Protein AF-A0A9P7BKE3-F1 (afdb_monomer_lite)

Secondary structure (DSSP, 8-state):
---EETTEE-------GGG-TT-HHHH-EEEGGGTEEE---PPPPTT-EEEEEEEES-----HHHHHHHHHHHHTTTEEEEEEEEEE-TTT--EEEEEEEEEEE-

Structure (mmCIF, N/CA/C/O backbone):
data_AF-A0A9P7BKE3-F1
#
_entry.id   AF-A0A9P7BKE3-F1
#
loop_
_atom_site.group_PDB
_atom_site.id
_atom_site.type_symbol
_atom_site.label_atom_id
_atom_site.label_alt_id
_atom_site.label_comp_id
_atom_site.label_asym_id
_atom_site.label_entity_id
_atom_site.label_seq_id
_atom_site.pdbx_PDB_ins_code
_atom_site.Cartn_x
_atom_site.Cartn_y
_atom_site.Cartn_z
_atom_site.occupancy
_atom_site.B_iso_or_equiv
_atom_site.auth_seq_id
_atom_site.auth_comp_id
_atom_site.auth_asym_id
_atom_site.auth_atom_id
_atom_site.pdbx_PDB_model_num
ATOM 1 N N . MET A 1 1 ? 6.484 -14.158 -18.741 1.00 37.12 1 MET A N 1
ATOM 2 C CA . MET A 1 1 ? 6.744 -15.422 -18.016 1.00 37.12 1 MET A CA 1
ATOM 3 C C . MET A 1 1 ? 5.779 -15.439 -16.842 1.00 37.12 1 MET A C 1
ATOM 5 O O . MET A 1 1 ? 5.697 -14.427 -16.167 1.00 37.12 1 MET A O 1
ATOM 9 N N . ALA A 1 2 ? 4.949 -16.471 -16.677 1.00 40.78 2 ALA A N 1
ATOM 10 C CA . ALA A 1 2 ? 3.977 -16.490 -15.582 1.00 40.78 2 ALA A CA 1
ATOM 11 C C . ALA A 1 2 ? 4.700 -16.897 -14.294 1.00 40.78 2 ALA A C 1
ATOM 13 O O . ALA A 1 2 ? 5.164 -18.030 -14.184 1.00 40.78 2 ALA A O 1
ATOM 14 N N . LEU A 1 3 ? 4.833 -15.961 -13.359 1.00 47.00 3 LEU A N 1
ATOM 15 C CA . LEU A 1 3 ? 5.289 -16.248 -12.006 1.00 47.00 3 LEU A CA 1
ATOM 16 C C . LEU A 1 3 ? 4.063 -16.742 -11.227 1.00 47.00 3 LEU A C 1
ATOM 18 O O . LEU A 1 3 ? 3.011 -16.099 -11.247 1.00 47.00 3 LEU A O 1
ATOM 22 N N . SER A 1 4 ? 4.161 -17.910 -10.600 1.00 44.75 4 SER A N 1
ATOM 23 C CA . SER A 1 4 ? 3.101 -18.464 -9.755 1.00 44.75 4 SER A CA 1
ATOM 24 C C . SER A 1 4 ? 3.676 -18.804 -8.389 1.00 44.75 4 SER A C 1
ATOM 26 O O . SER A 1 4 ? 4.546 -19.669 -8.301 1.00 44.75 4 SER A O 1
ATOM 28 N N . ASP A 1 5 ? 3.160 -18.155 -7.348 1.00 46.53 5 ASP A N 1
ATOM 29 C CA . ASP A 1 5 ? 3.378 -18.539 -5.953 1.00 46.53 5 ASP A CA 1
ATOM 30 C C . ASP A 1 5 ? 2.045 -19.059 -5.391 1.00 46.53 5 ASP A C 1
ATOM 32 O O . ASP A 1 5 ? 1.157 -18.304 -4.984 1.00 46.53 5 ASP A O 1
ATOM 36 N N . GLY A 1 6 ? 1.834 -20.372 -5.512 1.00 65.00 6 GLY A N 1
ATOM 37 C CA . GLY A 1 6 ? 0.590 -21.030 -5.110 1.00 65.00 6 GLY A CA 1
ATOM 38 C C . GLY A 1 6 ? -0.632 -20.617 -5.946 1.00 65.00 6 GLY A C 1
ATOM 39 O O . GLY A 1 6 ? -0.658 -20.792 -7.164 1.00 65.00 6 GLY A O 1
ATOM 40 N N . ALA A 1 7 ? -1.687 -20.124 -5.285 1.00 56.69 7 ALA A N 1
ATOM 41 C CA . ALA A 1 7 ? -2.947 -19.728 -5.931 1.00 56.69 7 ALA A CA 1
ATOM 42 C C . ALA A 1 7 ? -2.887 -18.342 -6.607 1.00 56.69 7 ALA A C 1
ATOM 44 O O . ALA A 1 7 ? -3.790 -17.990 -7.372 1.00 56.69 7 ALA A O 1
ATOM 45 N N . THR A 1 8 ? -1.842 -17.557 -6.334 1.00 52.22 8 THR A N 1
ATOM 46 C CA . THR A 1 8 ? -1.717 -16.176 -6.803 1.00 52.22 8 THR A CA 1
ATOM 47 C C . THR A 1 8 ? -1.087 -16.151 -8.193 1.00 52.22 8 THR A C 1
ATOM 49 O O . THR A 1 8 ? 0.015 -16.658 -8.407 1.00 52.22 8 THR A O 1
ATOM 52 N N . ARG A 1 9 ? -1.805 -15.576 -9.163 1.00 57.94 9 ARG A N 1
ATOM 53 C CA . ARG A 1 9 ? -1.333 -15.421 -10.544 1.00 57.94 9 ARG A CA 1
ATOM 54 C C . ARG A 1 9 ? -0.782 -14.013 -10.720 1.00 57.94 9 ARG A C 1
ATOM 56 O O . ARG A 1 9 ? -1.547 -13.056 -10.641 1.00 57.94 9 ARG A O 1
ATOM 63 N N . TYR A 1 10 ? 0.514 -13.899 -10.986 1.00 62.38 10 TYR A N 1
ATOM 64 C CA . TYR A 1 10 ? 1.143 -12.620 -11.295 1.00 62.38 10 TYR A CA 1
ATOM 65 C C . TYR A 1 10 ? 1.186 -12.414 -12.811 1.00 62.38 10 TYR A C 1
ATOM 67 O O . TYR A 1 10 ? 1.510 -13.331 -13.570 1.00 62.38 10 TYR A O 1
ATOM 75 N N . LEU A 1 11 ? 0.858 -11.200 -13.251 1.00 65.75 11 LEU A N 1
ATOM 76 C CA . LEU A 1 11 ? 1.064 -10.752 -14.622 1.00 65.75 11 LEU A CA 1
ATOM 77 C C . LEU A 1 11 ? 2.080 -9.614 -14.591 1.00 65.75 11 LEU A C 1
ATOM 79 O O . LEU A 1 11 ? 1.804 -8.557 -14.031 1.00 65.75 11 LEU A O 1
ATOM 83 N N . GLU A 1 12 ? 3.237 -9.830 -15.205 1.00 69.38 12 GLU A N 1
ATOM 84 C CA . GLU A 1 12 ? 4.228 -8.779 -15.408 1.00 69.38 12 GLU A CA 1
ATOM 85 C C . GLU A 1 12 ? 4.093 -8.239 -16.832 1.00 69.38 12 GLU A C 1
ATOM 87 O O . GLU A 1 12 ? 4.163 -8.994 -17.808 1.00 69.38 12 GLU A O 1
ATOM 92 N N . VAL A 1 13 ? 3.847 -6.934 -16.945 1.00 71.69 13 VAL A N 1
ATOM 93 C CA . VAL A 1 13 ? 3.649 -6.249 -18.223 1.00 71.69 13 VAL A CA 1
ATOM 94 C C . VAL A 1 13 ? 4.760 -5.224 -18.398 1.00 71.69 13 VAL A C 1
ATOM 96 O O . VAL A 1 13 ? 4.849 -4.258 -17.646 1.00 71.69 13 VAL A O 1
ATOM 99 N N . TYR A 1 14 ? 5.583 -5.416 -19.424 1.00 74.75 14 TYR A N 1
ATOM 100 C CA . TYR A 1 14 ? 6.618 -4.462 -19.806 1.00 74.75 14 TYR A CA 1
ATOM 101 C C . TYR A 1 14 ? 6.090 -3.561 -20.922 1.00 74.75 14 TYR A C 1
ATOM 103 O O . TYR A 1 14 ? 6.046 -3.962 -22.086 1.00 74.75 14 TYR A O 1
ATOM 111 N N . VAL A 1 15 ? 5.676 -2.344 -20.570 1.00 75.12 15 VAL A N 1
ATOM 112 C CA . VAL A 1 15 ? 5.260 -1.325 -21.543 1.00 75.12 15 VAL A CA 1
ATOM 113 C C . VAL A 1 15 ? 6.430 -0.378 -21.791 1.00 75.12 15 VAL A C 1
ATOM 115 O O . VAL A 1 15 ? 6.984 0.198 -20.858 1.00 75.12 15 VAL A O 1
ATOM 118 N N . THR A 1 16 ? 6.835 -0.220 -23.051 1.00 81.06 16 THR A N 1
ATOM 119 C CA . THR A 1 16 ? 7.836 0.785 -23.432 1.00 81.06 16 THR A CA 1
ATOM 120 C C . THR A 1 16 ? 7.183 2.160 -23.526 1.00 81.06 16 THR A C 1
ATOM 122 O O . THR A 1 16 ? 6.023 2.266 -23.912 1.00 81.06 16 THR A O 1
ATOM 125 N N . SER A 1 17 ? 7.933 3.232 -23.261 1.00 76.88 17 SER A N 1
ATOM 126 C CA . SER A 1 17 ? 7.400 4.604 -23.323 1.00 76.88 17 SER A CA 1
ATOM 127 C C . SER A 1 17 ? 6.797 4.959 -24.688 1.00 76.88 17 SER A C 1
ATOM 129 O O . SER A 1 17 ? 5.837 5.713 -24.758 1.00 76.88 17 SER A O 1
ATOM 131 N N . ALA A 1 18 ? 7.322 4.386 -25.777 1.00 80.94 18 ALA A N 1
ATOM 132 C CA . ALA A 1 18 ? 6.782 4.579 -27.125 1.00 80.94 18 ALA A CA 1
ATOM 133 C C . ALA A 1 18 ? 5.386 3.956 -27.321 1.00 80.94 18 ALA A C 1
ATOM 135 O O . ALA A 1 18 ? 4.642 4.388 -28.197 1.00 80.94 18 ALA A O 1
ATOM 136 N N . ASN A 1 19 ? 5.042 2.954 -26.510 1.00 78.19 19 ASN A N 1
ATOM 137 C CA . ASN A 1 19 ? 3.776 2.228 -26.565 1.00 78.19 19 ASN A CA 1
ATOM 138 C C . ASN A 1 19 ? 2.832 2.606 -25.409 1.00 78.19 19 ASN A C 1
ATOM 140 O O . ASN A 1 19 ? 1.714 2.092 -25.344 1.00 78.19 19 ASN A O 1
ATOM 144 N N . ASP A 1 20 ? 3.257 3.499 -24.511 1.00 76.69 20 ASP A N 1
ATOM 145 C CA . ASP A 1 20 ? 2.444 3.995 -23.403 1.00 76.69 20 ASP A CA 1
ATOM 146 C C . ASP A 1 20 ? 1.588 5.197 -23.835 1.00 76.69 20 ASP A C 1
ATOM 148 O O . ASP A 1 20 ? 1.859 6.352 -23.515 1.00 76.69 20 ASP A O 1
ATOM 152 N N . ILE A 1 21 ? 0.544 4.916 -24.614 1.00 76.75 21 ILE A N 1
ATOM 153 C CA . ILE A 1 21 ? -0.354 5.943 -25.170 1.00 76.75 21 ILE A CA 1
ATOM 154 C C . ILE A 1 21 ? -1.357 6.516 -24.154 1.00 76.75 21 ILE A C 1
ATOM 156 O O . ILE A 1 21 ? -2.030 7.495 -24.462 1.00 76.75 21 ILE A O 1
ATOM 160 N N . ASN A 1 22 ? -1.469 5.909 -22.968 1.00 74.38 22 ASN A N 1
ATOM 161 C CA . ASN A 1 22 ? -2.463 6.259 -21.945 1.00 74.38 22 ASN A CA 1
ATOM 162 C C . ASN A 1 22 ? -1.836 6.678 -20.606 1.00 74.38 22 ASN A C 1
ATOM 164 O O . ASN A 1 22 ? -2.558 6.793 -19.614 1.00 74.38 22 ASN A O 1
ATOM 168 N N . ASP A 1 23 ? -0.520 6.906 -20.572 1.00 78.44 23 ASP A N 1
ATOM 169 C CA . ASP A 1 23 ? 0.221 7.229 -19.348 1.00 78.44 23 ASP A CA 1
ATOM 170 C C . ASP A 1 23 ? -0.107 6.223 -18.232 1.00 78.44 23 ASP A C 1
ATOM 172 O O . ASP A 1 23 ? -0.553 6.577 -17.137 1.00 78.44 23 ASP A O 1
ATOM 176 N N . ILE A 1 24 ? 0.042 4.934 -18.551 1.00 80.19 24 ILE A N 1
ATOM 177 C CA . ILE A 1 24 ? -0.266 3.801 -17.668 1.00 80.19 24 ILE A CA 1
ATOM 178 C C . ILE A 1 24 ? 0.535 3.924 -16.369 1.00 80.19 24 ILE A C 1
ATOM 180 O O . ILE A 1 24 ? 0.058 3.499 -15.316 1.00 80.19 24 ILE A O 1
ATOM 184 N N . PHE A 1 25 ? 1.712 4.562 -16.416 1.00 75.50 25 PHE A N 1
ATOM 185 C CA . PHE A 1 25 ? 2.499 4.883 -15.229 1.00 75.50 25 PHE A CA 1
ATOM 186 C C . PHE A 1 25 ? 1.713 5.693 -14.186 1.00 75.50 25 PHE A C 1
ATOM 188 O O . PHE A 1 25 ? 1.833 5.434 -12.990 1.00 75.50 25 PHE A O 1
ATOM 195 N N . ARG A 1 26 ? 0.890 6.656 -14.619 1.00 77.38 26 ARG A N 1
ATOM 196 C CA . ARG A 1 26 ? 0.072 7.486 -13.720 1.00 77.38 26 ARG A CA 1
ATOM 197 C C . ARG A 1 26 ? -1.358 6.995 -13.565 1.00 77.38 26 ARG A C 1
ATOM 199 O O . ARG A 1 26 ? -1.929 7.116 -12.485 1.00 77.38 26 ARG A O 1
ATOM 206 N N . THR A 1 27 ? -1.959 6.504 -14.643 1.00 80.81 27 THR A N 1
ATOM 207 C CA . THR A 1 27 ? -3.390 6.176 -14.691 1.00 80.81 27 THR A CA 1
ATOM 208 C C . THR A 1 27 ? -3.684 4.732 -14.294 1.00 80.81 27 THR A C 1
ATOM 210 O O . THR A 1 27 ? -4.817 4.416 -13.918 1.00 80.81 27 THR A O 1
ATOM 213 N N . GLY A 1 28 ? -2.674 3.860 -14.334 1.00 80.31 28 GLY A N 1
ATOM 214 C CA . GLY A 1 28 ? -2.833 2.426 -14.144 1.00 80.31 28 GLY A CA 1
ATOM 215 C C . GLY A 1 28 ? -3.649 1.749 -15.244 1.00 80.31 28 GLY A C 1
ATOM 216 O O . GLY A 1 28 ? -4.131 2.360 -16.197 1.00 80.31 28 GLY A O 1
ATOM 217 N N . ILE A 1 29 ? -3.822 0.441 -15.095 1.00 82.12 29 ILE A N 1
ATOM 218 C CA . ILE A 1 29 ? -4.669 -0.379 -15.958 1.00 82.12 29 ILE A CA 1
ATOM 219 C C . ILE A 1 29 ? -6.038 -0.512 -15.292 1.00 82.12 29 ILE A C 1
ATOM 221 O O . ILE A 1 29 ? -6.162 -1.090 -14.212 1.00 82.12 29 ILE A O 1
ATOM 225 N N . ASN A 1 30 ? -7.072 0.022 -15.941 1.00 81.25 30 ASN A N 1
ATOM 226 C CA . ASN A 1 30 ? -8.441 0.013 -15.432 1.00 81.25 30 ASN A CA 1
ATOM 227 C C . ASN A 1 30 ? -9.252 -1.137 -16.042 1.00 81.25 30 ASN A C 1
ATOM 229 O O . ASN A 1 30 ? -9.439 -1.205 -17.255 1.00 81.25 30 ASN A O 1
ATOM 233 N N . PHE A 1 31 ? -9.793 -2.003 -15.190 1.00 82.00 31 PHE A N 1
ATOM 234 C CA . PHE A 1 31 ? -10.720 -3.074 -15.544 1.00 82.00 31 PHE A CA 1
ATOM 235 C C . PHE A 1 31 ? -12.135 -2.666 -15.122 1.00 82.00 31 PHE A C 1
ATOM 237 O O . PHE A 1 31 ? -12.534 -2.816 -13.963 1.00 82.00 31 PHE A O 1
ATOM 244 N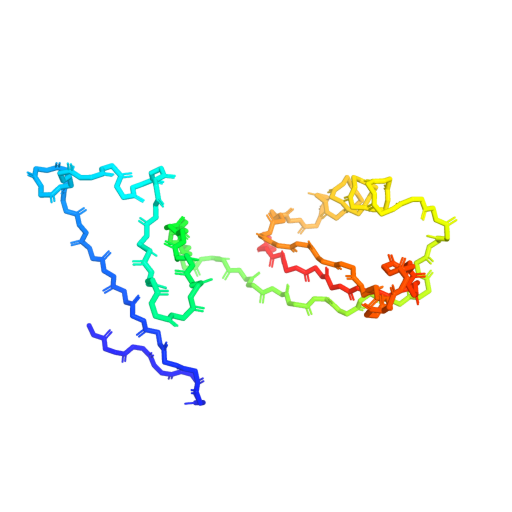 N . SER A 1 32 ? -12.896 -2.129 -16.077 1.00 79.50 32 SER A N 1
ATOM 245 C CA . SER A 1 32 ? -14.237 -1.570 -15.855 1.00 79.50 32 SER A CA 1
ATOM 246 C C . SER A 1 32 ? -15.239 -2.593 -15.318 1.00 79.50 32 SER A C 1
ATOM 248 O O . SER A 1 32 ? -16.007 -2.270 -14.414 1.00 79.50 32 SER A O 1
ATOM 250 N N . GLU A 1 33 ? -15.196 -3.832 -15.814 1.00 81.94 33 GLU A N 1
ATOM 251 C CA . GLU A 1 33 ? -16.098 -4.910 -15.383 1.00 81.94 33 GLU A CA 1
ATOM 252 C C . GLU A 1 33 ? -15.932 -5.264 -13.898 1.00 81.94 33 GLU A C 1
ATOM 254 O O . GLU A 1 33 ? -16.909 -5.574 -13.220 1.00 81.94 33 GLU A O 1
ATOM 259 N N . GLY A 1 34 ? -14.706 -5.171 -13.374 1.00 74.94 34 GLY A N 1
ATOM 260 C CA . GLY A 1 34 ? -14.384 -5.507 -11.986 1.00 74.94 34 GLY A CA 1
ATOM 261 C C . GLY A 1 34 ? -14.287 -4.311 -11.041 1.00 74.94 34 GLY A C 1
ATOM 262 O O . GLY A 1 34 ? -14.018 -4.516 -9.861 1.00 74.94 34 GLY A O 1
ATOM 263 N N . LYS A 1 35 ? -14.446 -3.072 -11.538 1.00 78.69 35 LYS A N 1
ATOM 264 C CA . LYS A 1 35 ? -14.054 -1.840 -10.819 1.00 78.69 35 LYS A CA 1
ATOM 265 C C . LYS A 1 35 ? -12.652 -1.956 -10.198 1.00 78.69 35 LYS A C 1
ATOM 267 O O . LYS A 1 35 ? -12.422 -1.519 -9.074 1.00 78.69 35 LYS A O 1
ATOM 272 N N . LEU A 1 36 ? -11.734 -2.586 -10.927 1.00 76.25 36 LEU A N 1
ATOM 273 C CA . LEU A 1 36 ? -10.375 -2.857 -10.476 1.00 76.25 36 LEU A CA 1
ATOM 274 C C . LEU A 1 36 ? -9.416 -1.932 -11.219 1.00 76.25 36 LEU A C 1
ATOM 276 O O . LEU A 1 36 ? -9.437 -1.876 -12.445 1.00 76.25 36 LEU A O 1
ATOM 280 N N . GLN A 1 37 ? -8.556 -1.245 -10.478 1.00 82.00 37 GLN A N 1
ATOM 281 C CA . GLN A 1 37 ? -7.451 -0.470 -11.029 1.00 82.00 37 GLN A CA 1
ATOM 282 C C . GLN A 1 37 ? -6.142 -1.109 -10.574 1.00 82.00 37 GLN A C 1
ATOM 284 O O . GLN A 1 37 ? -5.924 -1.304 -9.380 1.00 82.00 37 GLN A O 1
ATOM 289 N N . VAL A 1 38 ? -5.279 -1.445 -11.530 1.00 77.81 38 VAL A N 1
ATOM 290 C CA . VAL A 1 38 ? -3.935 -1.960 -11.267 1.00 77.81 38 VAL A CA 1
ATOM 291 C C . VAL A 1 38 ? -2.947 -0.836 -11.529 1.00 77.81 38 VAL A C 1
ATOM 293 O O . VAL A 1 38 ? -2.738 -0.442 -12.675 1.00 77.81 38 VAL A O 1
ATOM 296 N N . LEU A 1 39 ? -2.357 -0.302 -10.466 1.00 78.38 39 LEU A N 1
ATOM 297 C CA . LEU A 1 39 ? -1.302 0.697 -10.574 1.00 78.38 39 LEU A CA 1
ATOM 298 C C . LEU A 1 39 ? 0.049 -0.004 -10.767 1.00 78.38 39 LEU A C 1
ATOM 300 O O . LEU A 1 39 ? 0.283 -1.049 -10.151 1.00 78.38 39 LEU A O 1
ATOM 304 N N . PRO A 1 40 ? 0.941 0.537 -11.609 1.00 73.75 40 PRO A N 1
ATOM 305 C CA . PRO A 1 40 ? 2.284 0.001 -11.729 1.00 73.75 40 PRO A CA 1
ATOM 306 C C . PRO A 1 40 ? 3.028 0.169 -10.404 1.00 73.75 40 PRO A C 1
ATOM 308 O O . PRO A 1 40 ? 2.977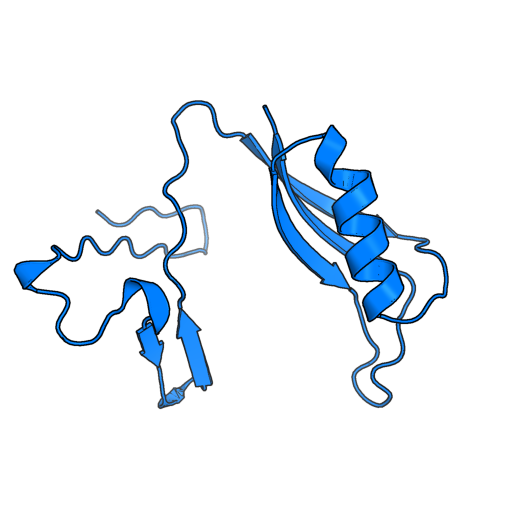 1.223 -9.771 1.00 73.75 40 PRO A O 1
ATOM 311 N N . CYS A 1 41 ? 3.741 -0.876 -9.996 1.00 69.50 41 CYS A N 1
ATOM 312 C CA . CYS A 1 41 ? 4.635 -0.848 -8.848 1.00 69.50 41 CYS A CA 1
ATOM 313 C C . CYS A 1 41 ? 6.092 -0.912 -9.313 1.00 69.50 41 CYS A C 1
ATOM 315 O O . CYS A 1 41 ? 6.408 -1.406 -10.398 1.00 69.50 41 CYS A O 1
ATOM 317 N N . LYS A 1 42 ? 7.000 -0.384 -8.489 1.00 69.81 42 LYS A N 1
ATOM 318 C CA . LYS A 1 42 ? 8.435 -0.539 -8.727 1.00 69.81 42 LYS A CA 1
ATOM 319 C C . LYS A 1 42 ? 8.789 -2.023 -8.600 1.00 69.81 42 LYS A C 1
ATOM 321 O O . LYS A 1 42 ? 8.374 -2.664 -7.638 1.00 69.81 42 LYS A O 1
ATOM 326 N N . ALA A 1 43 ? 9.562 -2.544 -9.551 1.00 70.00 43 ALA A N 1
ATOM 327 C CA . ALA A 1 43 ? 10.082 -3.902 -9.462 1.00 70.00 43 ALA A CA 1
ATOM 328 C C . ALA A 1 43 ? 10.934 -4.068 -8.192 1.00 70.00 43 ALA A C 1
ATOM 330 O O . ALA A 1 43 ? 11.726 -3.181 -7.852 1.00 70.00 43 ALA A O 1
ATOM 331 N N . PHE A 1 44 ? 10.763 -5.202 -7.514 1.00 71.44 44 PHE A N 1
ATOM 332 C CA . PHE A 1 44 ? 11.620 -5.600 -6.401 1.00 71.44 44 PHE A CA 1
ATOM 333 C C . PHE A 1 44 ? 13.043 -5.845 -6.904 1.00 71.44 44 PHE A C 1
ATOM 335 O O . PHE A 1 44 ? 13.239 -6.343 -8.014 1.00 71.44 44 PHE A O 1
ATOM 342 N N . THR A 1 45 ? 14.039 -5.463 -6.109 1.00 71.69 45 THR A N 1
ATOM 343 C CA . THR A 1 45 ? 15.436 -5.810 -6.393 1.00 71.69 45 THR A CA 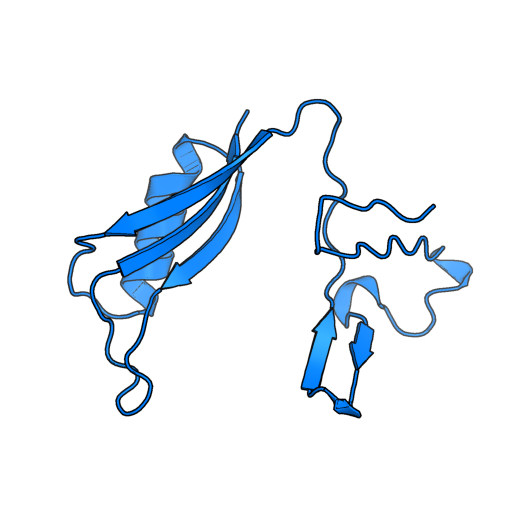1
ATOM 344 C C . THR A 1 45 ? 15.754 -7.170 -5.773 1.00 71.69 45 THR A C 1
ATOM 346 O O . THR A 1 45 ? 15.047 -7.625 -4.878 1.00 71.69 45 THR A O 1
ATOM 349 N N . ASP A 1 46 ? 16.850 -7.811 -6.188 1.00 72.50 46 ASP A N 1
ATOM 350 C CA . ASP A 1 46 ? 17.284 -9.109 -5.631 1.00 72.50 46 ASP A CA 1
ATOM 351 C C . ASP A 1 46 ? 17.574 -9.072 -4.113 1.00 72.50 46 ASP A C 1
ATOM 353 O O . ASP A 1 46 ? 17.774 -10.112 -3.490 1.00 72.50 46 ASP A O 1
ATOM 357 N N . GLN A 1 47 ? 17.624 -7.876 -3.520 1.00 75.50 47 GLN A N 1
ATOM 358 C CA . GLN A 1 47 ? 17.840 -7.646 -2.091 1.00 75.50 47 GLN A CA 1
ATOM 359 C C . GLN A 1 47 ? 16.552 -7.300 -1.331 1.00 75.50 47 GLN A C 1
ATOM 361 O O . GLN A 1 47 ? 16.594 -7.226 -0.109 1.00 75.50 47 GLN A O 1
ATOM 366 N N . SER A 1 48 ? 15.429 -7.085 -2.023 1.00 78.69 48 SER A N 1
ATOM 367 C CA . SER A 1 48 ? 14.159 -6.745 -1.380 1.00 78.69 48 SER A CA 1
ATOM 368 C C . SER A 1 48 ? 13.625 -7.932 -0.580 1.00 78.69 48 SER A C 1
ATOM 370 O O . SER A 1 48 ? 13.421 -9.023 -1.122 1.00 78.69 48 SER A O 1
ATOM 372 N N . GLN A 1 49 ? 13.329 -7.707 0.698 1.00 84.12 49 GLN A N 1
ATOM 373 C CA . GLN A 1 49 ? 12.634 -8.670 1.540 1.00 84.12 49 GLN A CA 1
ATOM 374 C C . GLN A 1 49 ? 11.255 -8.113 1.899 1.00 84.12 49 GLN A C 1
ATOM 376 O O . GLN A 1 49 ? 11.111 -7.219 2.727 1.00 84.12 49 GLN A O 1
ATOM 381 N N . VAL A 1 50 ? 10.204 -8.671 1.296 1.00 86.06 50 VAL A N 1
ATOM 382 C CA . VAL A 1 50 ? 8.832 -8.222 1.566 1.00 86.06 50 VAL A CA 1
ATOM 383 C C . VAL A 1 50 ? 8.266 -8.947 2.781 1.00 86.06 50 VAL A C 1
ATOM 385 O O . VAL A 1 50 ? 8.097 -10.168 2.769 1.00 86.06 50 VAL A O 1
ATOM 388 N N . LEU A 1 51 ? 7.922 -8.194 3.825 1.00 86.81 51 LEU A N 1
ATOM 389 C CA . LEU A 1 51 ? 7.264 -8.705 5.025 1.00 86.81 51 LEU A CA 1
ATOM 390 C C . LEU A 1 51 ? 5.849 -8.146 5.153 1.00 86.81 51 LEU A C 1
ATOM 392 O O . LEU A 1 51 ? 5.627 -6.939 5.103 1.00 86.81 51 LEU A O 1
ATOM 396 N N . THR A 1 52 ? 4.890 -9.042 5.386 1.00 91.12 52 THR A N 1
ATOM 397 C CA . THR A 1 52 ? 3.516 -8.672 5.744 1.00 91.12 52 THR A CA 1
ATOM 398 C C . THR A 1 52 ? 3.343 -8.755 7.257 1.00 91.12 52 THR A C 1
ATOM 400 O O . THR A 1 52 ? 3.477 -9.822 7.856 1.00 91.12 52 THR A O 1
ATOM 403 N N . LEU A 1 53 ? 3.023 -7.624 7.877 1.00 91.12 53 LEU A N 1
ATOM 404 C CA . LEU A 1 53 ? 2.789 -7.480 9.306 1.00 91.12 53 LEU A CA 1
ATOM 405 C C . LEU A 1 53 ? 1.292 -7.472 9.604 1.00 91.12 53 LEU A C 1
ATOM 407 O O . LEU A 1 53 ? 0.522 -6.737 8.985 1.00 91.12 53 LEU A O 1
ATOM 411 N N . LYS A 1 54 ? 0.889 -8.240 10.617 1.00 93.56 54 LYS A N 1
ATOM 412 C CA . LYS A 1 54 ? -0.455 -8.175 11.196 1.00 93.56 54 LYS A CA 1
ATOM 413 C C . LYS A 1 54 ? -0.426 -7.273 12.425 1.00 93.56 54 LYS A C 1
ATOM 415 O O . LYS A 1 54 ? 0.203 -7.609 13.425 1.00 93.56 54 LYS A O 1
ATOM 420 N N . LEU A 1 55 ? -1.133 -6.151 12.359 1.00 92.44 55 LEU A N 1
ATOM 421 C CA . LEU A 1 55 ? -1.176 -5.154 13.423 1.00 92.44 55 LEU A CA 1
ATOM 422 C C . LEU A 1 55 ? -2.433 -5.354 14.272 1.00 92.44 55 LEU A C 1
ATOM 424 O O . LEU A 1 55 ? -3.546 -5.468 13.756 1.00 92.44 55 LEU A O 1
ATOM 428 N N . THR A 1 56 ? -2.261 -5.402 15.589 1.00 91.94 56 THR A N 1
ATOM 429 C CA . THR A 1 56 ? -3.359 -5.555 16.556 1.00 91.94 56 THR A CA 1
ATOM 430 C C . THR A 1 56 ? -3.170 -4.581 17.706 1.00 91.94 56 THR A C 1
ATOM 432 O O . THR A 1 56 ? -2.051 -4.129 17.938 1.00 91.94 56 THR A O 1
ATOM 435 N N . HIS A 1 57 ? -4.251 -4.286 18.430 1.00 90.31 57 HIS A N 1
ATOM 436 C CA . HIS A 1 57 ? -4.238 -3.361 19.568 1.00 90.31 57 HIS A CA 1
ATOM 437 C C . HIS A 1 57 ? -3.736 -1.961 19.189 1.00 90.31 57 HIS A C 1
ATOM 439 O O . HIS A 1 57 ? -3.041 -1.301 19.959 1.00 90.31 57 HIS A O 1
ATOM 445 N N . LEU A 1 58 ? -4.087 -1.512 17.982 1.00 90.50 58 LEU A N 1
ATOM 446 C CA . LEU A 1 58 ? -3.778 -0.165 17.532 1.00 90.50 58 LEU A CA 1
ATOM 447 C C . LEU A 1 58 ? -4.594 0.858 18.337 1.00 90.50 58 LEU A C 1
ATOM 449 O O . LEU A 1 58 ? -5.766 0.605 18.638 1.00 90.50 58 LEU A O 1
ATOM 453 N N . PRO A 1 59 ? -3.994 2.006 18.685 1.00 87.12 59 PRO A N 1
ATOM 454 C CA . PRO A 1 59 ? -4.666 3.027 19.472 1.00 87.12 59 PRO A CA 1
ATOM 455 C C . PRO A 1 59 ? -5.876 3.595 18.723 1.00 87.12 59 PRO A C 1
ATOM 457 O O . PRO A 1 59 ? -5.847 3.775 17.506 1.00 87.12 59 PRO A O 1
ATOM 460 N N . MET A 1 60 ? -6.947 3.873 19.468 1.00 81.19 60 MET A N 1
ATOM 461 C CA . MET A 1 60 ? -8.212 4.390 18.937 1.00 81.19 60 MET A CA 1
ATOM 462 C C . MET A 1 60 ? -8.092 5.884 18.613 1.00 81.19 60 MET A C 1
ATOM 464 O O . MET A 1 60 ? -8.489 6.736 19.405 1.00 81.19 60 MET A O 1
ATOM 468 N N . PHE A 1 61 ? -7.525 6.179 17.447 1.00 84.44 61 PHE A N 1
ATOM 469 C CA . PHE A 1 61 ? -7.520 7.503 16.822 1.00 84.44 61 PHE A CA 1
ATOM 470 C C . PHE A 1 61 ? -8.401 7.506 15.569 1.00 84.44 61 PHE A C 1
ATOM 472 O O . PHE A 1 61 ? -9.005 6.488 15.214 1.00 84.44 61 PHE A O 1
ATOM 479 N N . THR A 1 62 ? -8.481 8.645 14.880 1.00 85.94 62 THR A N 1
ATOM 480 C CA . THR A 1 62 ? -9.104 8.680 13.553 1.00 85.94 62 THR A CA 1
ATOM 481 C C . THR A 1 62 ? -8.305 7.829 12.562 1.00 85.94 62 THR A C 1
ATOM 483 O O . THR A 1 62 ? -7.098 7.632 12.708 1.00 85.94 62 THR A O 1
ATOM 486 N N . SER A 1 63 ? -8.969 7.317 11.525 1.00 86.56 63 SER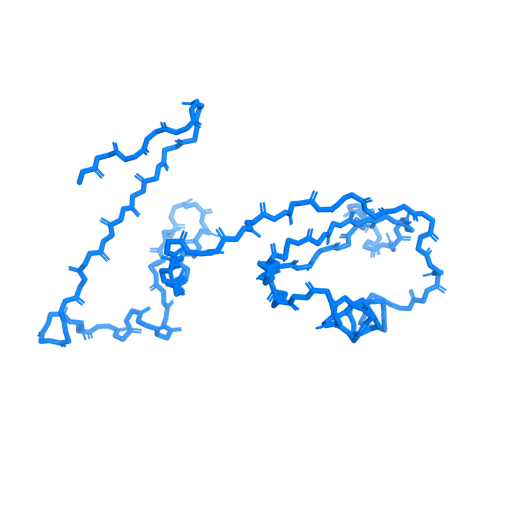 A N 1
ATOM 487 C CA . SER A 1 63 ? -8.325 6.493 10.495 1.00 86.56 63 SER A CA 1
ATOM 488 C C . SER A 1 63 ? -7.102 7.172 9.868 1.00 86.56 63 SER A C 1
ATOM 490 O O . SER A 1 63 ? -6.083 6.524 9.647 1.00 86.56 63 SER A O 1
ATOM 492 N N . GLU A 1 64 ? -7.187 8.480 9.632 1.00 88.38 64 GLU A N 1
ATOM 493 C CA . GLU A 1 64 ? -6.118 9.297 9.051 1.00 88.38 64 GLU A CA 1
ATOM 494 C C . GLU A 1 64 ? -4.902 9.393 9.984 1.00 88.38 64 GLU A C 1
ATOM 496 O O . GLU A 1 64 ? -3.765 9.189 9.553 1.00 88.38 64 GLU A O 1
ATOM 501 N N . GLU A 1 65 ? -5.135 9.628 11.278 1.00 89.75 65 GLU A N 1
ATOM 502 C CA . GLU A 1 65 ? -4.079 9.685 12.293 1.00 89.75 65 GLU A CA 1
ATOM 503 C C . GLU A 1 65 ? -3.389 8.332 12.472 1.00 89.75 65 GLU A C 1
ATOM 505 O O . GLU A 1 65 ? -2.161 8.278 12.555 1.00 89.75 65 GLU A O 1
ATOM 510 N N . VAL A 1 66 ? -4.154 7.233 12.488 1.00 89.75 66 VAL A N 1
ATOM 511 C CA . VAL A 1 66 ? -3.586 5.882 12.601 1.00 89.75 66 VAL A CA 1
ATOM 512 C C . VAL A 1 66 ? -2.700 5.576 11.397 1.00 89.75 66 VAL A C 1
ATOM 514 O O . VAL A 1 66 ? -1.568 5.136 11.580 1.00 89.75 66 VAL A O 1
ATOM 517 N N . LEU A 1 67 ? -3.171 5.832 10.174 1.00 90.44 67 LEU A N 1
ATOM 518 C CA . LEU A 1 67 ? -2.393 5.574 8.958 1.00 90.44 67 LEU A CA 1
ATOM 519 C C . LEU A 1 67 ? -1.111 6.418 8.911 1.00 90.44 67 LEU A C 1
ATOM 521 O O . LEU A 1 67 ? -0.037 5.888 8.622 1.00 90.44 67 LEU A O 1
ATOM 525 N N . SER A 1 68 ? -1.198 7.706 9.254 1.00 92.06 68 SER A N 1
ATOM 526 C CA . SER A 1 68 ? -0.039 8.607 9.310 1.00 92.06 68 SER A CA 1
ATOM 527 C C . SER A 1 68 ? 0.976 8.186 10.383 1.00 92.06 68 SER A C 1
ATOM 529 O O . SER A 1 68 ? 2.184 8.103 10.127 1.00 92.06 68 SER A O 1
ATOM 531 N N . GLY A 1 69 ? 0.486 7.842 11.578 1.00 91.38 69 GLY A N 1
ATOM 532 C CA . GLY A 1 69 ? 1.310 7.371 12.688 1.00 91.38 69 GLY A CA 1
ATOM 533 C C . GLY A 1 69 ? 1.981 6.032 12.391 1.00 91.38 69 GLY A C 1
ATOM 534 O O . GLY A 1 69 ? 3.158 5.859 12.707 1.00 91.38 69 GLY A O 1
ATOM 535 N N . LEU A 1 70 ? 1.276 5.111 11.730 1.00 91.69 70 LEU A N 1
ATOM 536 C CA . LEU A 1 70 ? 1.837 3.839 11.277 1.00 91.69 70 LEU A CA 1
ATOM 537 C C . LEU A 1 70 ? 2.923 4.046 10.230 1.00 91.69 70 LEU A C 1
ATOM 539 O O . LEU A 1 70 ? 3.997 3.470 10.369 1.00 91.69 70 LEU A O 1
ATOM 543 N N . ASN A 1 71 ? 2.685 4.896 9.231 1.00 91.12 71 ASN A N 1
ATOM 544 C CA . ASN A 1 71 ? 3.682 5.167 8.200 1.00 91.12 71 ASN A CA 1
ATOM 545 C C . ASN A 1 71 ? 4.967 5.753 8.810 1.00 91.12 71 ASN A C 1
ATOM 547 O O . ASN A 1 71 ? 6.067 5.300 8.515 1.00 91.12 71 ASN A O 1
ATOM 551 N N . THR A 1 72 ? 4.820 6.685 9.755 1.00 93.44 72 THR A N 1
ATOM 552 C CA . THR A 1 72 ? 5.955 7.276 10.482 1.00 93.44 72 THR A CA 1
ATOM 553 C C . THR A 1 72 ? 6.680 6.246 11.352 1.00 93.44 72 THR A C 1
ATOM 555 O O . THR A 1 72 ? 7.907 6.197 11.372 1.00 93.44 72 THR A O 1
ATOM 558 N N . SER A 1 73 ? 5.927 5.410 12.069 1.00 92.38 73 SER A N 1
ATOM 559 C CA . SER A 1 73 ? 6.482 4.441 13.024 1.00 92.38 73 SER A CA 1
ATOM 560 C C . SER A 1 73 ? 7.154 3.253 12.339 1.00 92.38 73 SER A C 1
ATOM 562 O O . SER A 1 73 ? 8.081 2.676 12.899 1.00 92.38 73 SER A O 1
ATOM 564 N N . LEU A 1 74 ? 6.689 2.874 11.145 1.00 91.56 74 LEU A N 1
ATOM 565 C CA . LEU A 1 74 ? 7.212 1.731 10.397 1.00 91.56 74 LEU A CA 1
ATOM 566 C C . LEU A 1 74 ? 8.339 2.101 9.425 1.00 91.56 74 LEU A C 1
ATOM 568 O O . LEU A 1 74 ? 9.133 1.228 9.082 1.00 91.56 74 LEU A O 1
ATOM 572 N N . ALA A 1 75 ? 8.474 3.380 9.057 1.00 90.19 75 ALA A N 1
ATOM 573 C CA . ALA A 1 75 ? 9.530 3.868 8.165 1.00 90.19 75 ALA A CA 1
ATOM 574 C C . ALA A 1 75 ? 10.958 3.565 8.659 1.00 90.19 75 ALA A C 1
ATOM 576 O O . ALA A 1 75 ? 11.889 3.506 7.860 1.00 90.19 75 ALA A O 1
ATOM 577 N N . ILE A 1 76 ? 11.149 3.358 9.967 1.00 91.88 76 ILE A N 1
ATOM 578 C CA . ILE A 1 76 ? 12.457 2.990 10.533 1.00 91.88 76 ILE A CA 1
ATOM 579 C C . ILE A 1 76 ? 12.880 1.558 10.188 1.00 91.88 76 ILE A C 1
ATOM 581 O O . ILE A 1 76 ? 14.065 1.246 10.255 1.00 91.88 76 ILE A O 1
ATOM 585 N N . PHE A 1 77 ? 11.924 0.685 9.861 1.00 89.56 77 PHE A N 1
ATOM 586 C CA . PHE A 1 77 ? 12.188 -0.725 9.579 1.00 89.56 77 PHE A CA 1
ATOM 587 C C . PHE A 1 77 ? 12.369 -0.995 8.090 1.00 89.56 77 PHE A C 1
ATOM 589 O O . PHE A 1 77 ? 12.900 -2.034 7.732 1.00 89.56 77 PHE A O 1
ATOM 596 N N . GLY A 1 78 ? 11.938 -0.093 7.214 1.00 87.69 78 GLY A N 1
ATOM 597 C CA . GLY A 1 78 ? 11.972 -0.343 5.783 1.00 87.69 78 GLY A CA 1
ATOM 598 C C . GLY A 1 78 ? 11.126 0.643 5.003 1.00 87.69 78 GLY A C 1
ATOM 599 O O . GLY A 1 78 ? 10.580 1.604 5.548 1.00 87.69 78 GLY A O 1
ATOM 600 N N . ASN A 1 79 ? 11.005 0.383 3.706 1.00 88.56 79 ASN A N 1
ATOM 601 C CA . ASN A 1 79 ? 10.088 1.129 2.863 1.00 88.56 79 ASN A CA 1
ATOM 602 C C . ASN A 1 79 ? 8.672 0.556 2.990 1.00 88.56 79 ASN A C 1
ATOM 604 O O . ASN A 1 79 ? 8.436 -0.622 2.724 1.00 88.56 79 ASN A O 1
ATOM 608 N N . THR A 1 80 ? 7.718 1.401 3.363 1.00 88.19 80 THR A N 1
ATOM 609 C CA . THR A 1 80 ? 6.303 1.036 3.406 1.00 88.19 80 THR A CA 1
ATOM 610 C C . THR A 1 80 ? 5.757 0.857 1.989 1.00 88.19 80 THR A C 1
ATOM 612 O O . THR A 1 80 ? 5.723 1.810 1.213 1.00 88.19 80 THR A O 1
ATOM 615 N N . LEU A 1 81 ? 5.298 -0.351 1.658 1.00 86.19 81 LEU A N 1
ATOM 616 C CA . LEU A 1 81 ? 4.665 -0.664 0.372 1.00 86.19 81 LEU A CA 1
ATOM 617 C C . LEU A 1 81 ? 3.148 -0.478 0.420 1.00 86.19 81 LEU A C 1
ATOM 619 O O . LEU A 1 81 ? 2.565 0.033 -0.531 1.00 86.19 81 LEU A O 1
ATOM 623 N N . ASP A 1 82 ? 2.520 -0.896 1.519 1.00 87.19 82 ASP A N 1
ATOM 624 C CA . ASP A 1 82 ? 1.081 -0.749 1.738 1.00 87.19 82 ASP A CA 1
ATOM 625 C C . ASP A 1 82 ? 0.764 -0.721 3.240 1.00 87.19 82 ASP A C 1
ATOM 627 O O . ASP A 1 82 ? 1.436 -1.378 4.038 1.00 87.19 82 ASP A O 1
ATOM 631 N N . ILE A 1 83 ? -0.262 0.031 3.636 1.00 89.94 83 ILE A N 1
ATOM 632 C CA . ILE A 1 83 ? -0.792 0.056 5.005 1.00 89.94 83 ILE A CA 1
ATOM 633 C C . ILE A 1 83 ? -2.304 0.119 4.912 1.00 89.94 83 ILE A C 1
ATOM 635 O O . ILE A 1 83 ? -2.868 1.009 4.278 1.00 89.94 83 ILE A O 1
ATOM 639 N N . GLY A 1 84 ? -2.958 -0.772 5.645 1.00 89.75 84 GLY A N 1
ATOM 640 C CA . GLY A 1 84 ? -4.400 -0.747 5.785 1.00 89.75 84 GLY A CA 1
ATOM 641 C C . GLY A 1 84 ? -4.833 -0.924 7.225 1.00 89.75 84 GLY A C 1
ATOM 642 O O . GLY A 1 84 ? -4.157 -1.534 8.055 1.00 89.75 84 GLY A O 1
ATOM 643 N N . ILE A 1 85 ? -6.013 -0.400 7.512 1.00 91.69 85 ILE A N 1
ATOM 644 C CA . ILE A 1 85 ? -6.693 -0.576 8.787 1.00 91.69 85 ILE A CA 1
ATOM 645 C C . ILE A 1 85 ? -7.993 -1.340 8.573 1.00 91.69 85 ILE A C 1
ATOM 647 O O . ILE A 1 85 ? -8.669 -1.191 7.556 1.00 91.69 85 ILE A O 1
ATOM 651 N N . THR A 1 86 ? -8.358 -2.154 9.553 1.00 89.00 86 THR A N 1
ATOM 652 C CA . THR A 1 86 ? -9.635 -2.853 9.566 1.00 89.00 86 THR A CA 1
ATOM 653 C C . THR A 1 86 ? -10.706 -1.904 10.081 1.00 89.00 86 THR A C 1
ATOM 655 O O . THR A 1 86 ? -10.647 -1.447 11.228 1.00 89.00 86 THR A O 1
ATOM 658 N N . THR A 1 87 ? -11.702 -1.631 9.248 1.00 87.44 87 THR A N 1
ATOM 659 C CA . THR A 1 87 ? -12.892 -0.862 9.617 1.00 87.44 87 THR A CA 1
ATOM 660 C C . THR A 1 87 ? -14.137 -1.743 9.586 1.00 87.44 87 THR A C 1
ATOM 662 O O . THR A 1 87 ? -14.232 -2.711 8.825 1.00 87.44 87 THR A O 1
ATOM 665 N N . GLU A 1 88 ? -15.107 -1.428 10.440 1.00 86.94 88 GLU A N 1
ATOM 666 C CA . GLU A 1 88 ? -16.414 -2.072 10.412 1.00 86.94 88 GLU A CA 1
ATOM 667 C C . GLU A 1 88 ? -17.169 -1.659 9.139 1.00 86.94 88 GLU A C 1
ATOM 669 O O . GLU A 1 88 ? -17.266 -0.480 8.814 1.00 86.94 88 GLU A O 1
ATOM 674 N N . LYS A 1 89 ? -17.761 -2.626 8.432 1.00 83.38 89 LYS A N 1
ATOM 675 C CA . LYS A 1 89 ? -18.396 -2.407 7.119 1.00 83.38 89 LYS A CA 1
ATOM 676 C C . LYS A 1 89 ? -19.546 -1.395 7.113 1.00 83.38 89 LYS A C 1
ATOM 678 O O . LYS A 1 89 ? -19.815 -0.811 6.070 1.00 83.38 89 LYS A O 1
ATOM 683 N N . THR A 1 90 ? -20.257 -1.237 8.228 1.00 83.69 90 THR A N 1
ATOM 684 C CA . THR A 1 90 ? -21.482 -0.423 8.282 1.00 83.69 90 THR A CA 1
ATOM 685 C C . THR A 1 90 ? -21.193 1.014 8.689 1.00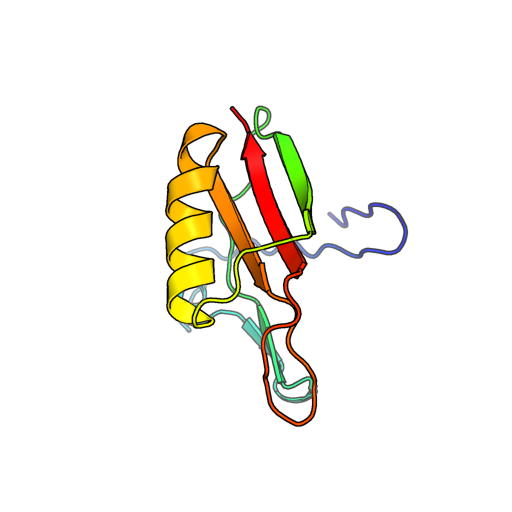 83.69 90 THR A C 1
ATOM 687 O O . THR A 1 90 ? -21.741 1.945 8.108 1.00 83.69 90 THR A O 1
ATOM 690 N N . THR A 1 91 ? -20.341 1.198 9.695 1.00 82.81 91 THR A N 1
ATOM 691 C CA . THR A 1 91 ? -20.054 2.512 10.285 1.00 82.81 91 THR A CA 1
ATOM 692 C C . THR A 1 91 ? -18.713 3.085 9.835 1.00 82.81 91 THR A C 1
ATOM 694 O O . THR A 1 91 ? -18.395 4.223 10.171 1.00 82.81 91 THR A O 1
ATOM 697 N N . SER A 1 92 ? -17.909 2.299 9.109 1.00 82.38 92 SER A N 1
ATOM 698 C CA . SER A 1 92 ? -16.500 2.584 8.814 1.00 82.38 92 SER A CA 1
ATOM 699 C C . SER A 1 92 ? -15.663 2.833 10.072 1.00 82.38 92 SER A C 1
ATOM 701 O O . SER A 1 92 ? -14.585 3.420 9.999 1.00 82.38 92 SER A O 1
ATOM 703 N N . PHE A 1 93 ? -16.137 2.375 11.234 1.00 83.31 93 PHE A N 1
ATOM 704 C CA . PHE A 1 93 ? -15.458 2.589 12.499 1.00 83.31 93 PHE A CA 1
ATOM 705 C C . PHE A 1 93 ? -14.210 1.715 12.594 1.00 83.31 93 PHE A C 1
ATOM 707 O O . PHE A 1 93 ? -14.235 0.524 12.278 1.00 83.31 93 PHE A O 1
ATOM 714 N N . PHE A 1 94 ? -13.104 2.307 13.030 1.00 84.81 94 PHE A N 1
ATOM 715 C CA . PHE A 1 94 ? -11.831 1.615 13.153 1.00 84.81 94 PHE A CA 1
ATOM 716 C C . PHE A 1 94 ? -11.867 0.544 14.252 1.00 84.81 94 PHE A C 1
ATOM 718 O O . PHE A 1 94 ? -12.244 0.807 15.389 1.00 84.81 94 PHE A O 1
ATOM 725 N N . MET A 1 95 ? -11.437 -0.677 13.923 1.00 88.12 95 MET A N 1
ATOM 726 C CA . MET A 1 95 ? -11.526 -1.837 14.819 1.00 88.12 95 MET A CA 1
ATOM 727 C C . MET A 1 95 ? -10.227 -2.128 15.591 1.00 88.12 95 MET A C 1
ATOM 729 O O . MET A 1 95 ? -10.056 -3.232 16.109 1.00 88.12 95 MET A O 1
ATOM 733 N N . GLY A 1 96 ? -9.273 -1.191 15.643 1.00 88.00 96 GLY A N 1
ATOM 734 C CA . GLY A 1 96 ? -8.026 -1.371 16.404 1.00 88.00 96 GLY A CA 1
ATOM 735 C C . GLY A 1 96 ? -7.071 -2.425 15.826 1.00 88.00 96 GLY A C 1
ATOM 736 O O . GLY A 1 96 ? -6.191 -2.929 16.526 1.00 88.00 96 GLY A O 1
ATOM 737 N N . SER A 1 97 ? -7.241 -2.797 14.560 1.00 91.62 97 SER A N 1
ATOM 738 C CA . SER A 1 97 ? -6.383 -3.759 13.864 1.00 91.62 97 SER A CA 1
ATOM 739 C C . SER A 1 97 ? -6.130 -3.315 12.434 1.00 91.62 97 SER A C 1
ATOM 741 O O . SER A 1 97 ? -6.862 -2.490 11.894 1.00 91.62 97 SER A O 1
ATOM 743 N N . GLY A 1 98 ? -5.086 -3.854 11.823 1.00 91.62 98 GLY A N 1
ATOM 744 C CA . GLY A 1 98 ? -4.709 -3.517 10.462 1.00 91.62 98 GLY A CA 1
ATOM 745 C C . GLY A 1 98 ? -3.587 -4.405 9.958 1.00 91.62 98 GLY A C 1
ATOM 746 O O . GLY A 1 98 ? -3.261 -5.438 10.553 1.00 91.62 98 GLY A O 1
ATOM 747 N N . TYR A 1 99 ? -2.981 -3.979 8.867 1.00 92.56 99 TYR A N 1
ATOM 748 C CA . TYR A 1 99 ? -1.820 -4.620 8.285 1.00 92.56 99 TYR A CA 1
ATOM 749 C C . TYR A 1 99 ? -0.849 -3.569 7.756 1.00 92.56 99 TYR A C 1
ATOM 751 O O . TYR A 1 99 ? -1.228 -2.433 7.470 1.00 92.56 99 TYR A O 1
ATOM 759 N N . ALA A 1 100 ? 0.406 -3.971 7.617 1.00 92.12 100 ALA A N 1
ATOM 760 C CA . ALA A 1 100 ? 1.400 -3.212 6.880 1.00 92.12 100 ALA A CA 1
ATOM 761 C C . ALA A 1 100 ? 2.251 -4.172 6.058 1.00 92.12 100 ALA A C 1
ATOM 763 O O . ALA A 1 100 ? 2.555 -5.276 6.508 1.00 92.12 100 ALA A O 1
ATOM 764 N N . VAL A 1 101 ? 2.631 -3.755 4.862 1.00 89.25 101 VAL A N 1
ATOM 765 C CA . VAL A 1 101 ? 3.550 -4.478 3.991 1.00 89.25 101 VAL A CA 1
ATOM 766 C C 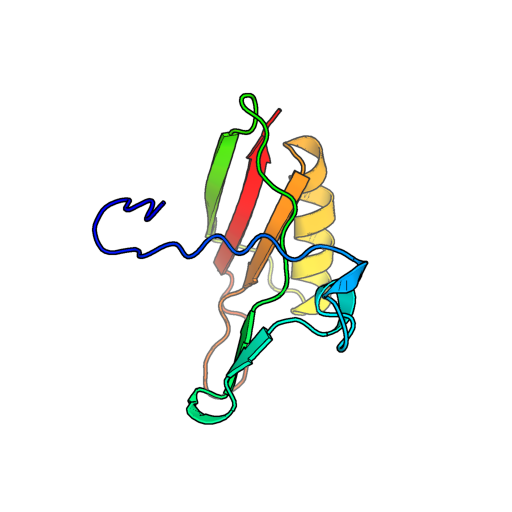. VAL A 1 101 ? 4.797 -3.620 3.851 1.00 89.25 101 VAL A C 1
ATOM 768 O O . VAL A 1 101 ? 4.707 -2.468 3.427 1.00 89.25 101 VAL A O 1
ATOM 771 N N . LEU A 1 102 ? 5.946 -4.167 4.239 1.00 90.00 102 LEU A N 1
ATOM 772 C CA . LEU A 1 102 ? 7.230 -3.469 4.231 1.00 90.00 102 LEU A CA 1
ATOM 773 C C . LEU A 1 102 ? 8.216 -4.187 3.314 1.00 90.00 102 LEU A C 1
ATOM 775 O O . LEU A 1 102 ? 8.239 -5.415 3.289 1.00 90.00 102 LEU A O 1
ATOM 779 N N . ASP A 1 103 ? 9.048 -3.416 2.623 1.00 87.94 103 ASP A N 1
ATOM 780 C CA . ASP A 1 103 ? 10.311 -3.882 2.052 1.00 87.94 103 ASP A CA 1
ATOM 781 C C . ASP A 1 103 ? 11.426 -3.574 3.062 1.00 87.94 103 ASP A C 1
ATOM 783 O O . ASP A 1 103 ? 11.755 -2.403 3.283 1.00 87.94 103 ASP A O 1
ATOM 787 N N . VAL A 1 104 ? 11.921 -4.604 3.751 1.00 85.38 104 VAL A N 1
ATOM 788 C CA . VAL A 1 104 ? 13.003 -4.485 4.746 1.00 85.38 104 VAL A CA 1
ATOM 789 C C . VAL A 1 104 ? 14.357 -4.480 4.040 1.00 85.38 104 VAL A C 1
ATOM 791 O O . VAL A 1 104 ? 14.561 -5.235 3.090 1.00 85.38 104 VAL A O 1
ATOM 794 N N . TYR A 1 105 ? 15.264 -3.627 4.525 1.00 67.56 105 TYR A N 1
ATOM 795 C CA . TYR A 1 105 ? 16.658 -3.546 4.074 1.00 67.56 105 TYR A CA 1
ATOM 796 C C . TYR A 1 105 ? 17.546 -4.611 4.723 1.00 67.56 105 TYR A C 1
ATOM 798 O O . TYR A 1 105 ? 17.294 -4.943 5.907 1.00 67.56 105 TYR A O 1
#

Radius of gyration: 16.95 Å; chains: 1; bounding box: 39×31×47 Å

Sequence (105 aa):
MALSDGATRYLEVYVTSANDINDIFRTGINFSEGKLQVLPCKAFTDQSQVLTLKLTHLPMFTSEEVLSGLNTSLAIFGNTLDIGITTEKTTSFFMGSGYAVLDVY

Foldseek 3Di:
DWDDDDPDTDDDDDDDPVRPPPPCQPQADADPVVRDGHHDDDDDDPQWDKDKDKFAQADQDPQVCSVVVCCVVCVVFAHWPDWFFDADPPPRHTPRIIMTIGGGD

Organism: Rhizopus oryzae (NCBI:txid64495)

pLDDT: mean 80.44, std 12.05, range [37.12, 93.56]